Protein AF-A0A8T3SMJ6-F1 (afdb_monomer_lite)

Foldseek 3Di:
DPDPVVQVVVQVVLVPPFFWPGKHADPVVRAIETHGDPVGDPPPPDPDDPRVHDDD

Structure (mmCIF, N/CA/C/O backbone):
data_AF-A0A8T3SMJ6-F1
#
_entry.id   AF-A0A8T3SMJ6-F1
#
loop_
_atom_site.group_PDB
_atom_site.id
_atom_site.type_symbol
_atom_site.label_atom_id
_atom_site.label_alt_id
_atom_site.label_comp_id
_atom_site.label_asym_id
_atom_site.label_entity_id
_atom_site.label_seq_id
_atom_site.pdbx_PDB_ins_code
_atom_site.Cartn_x
_atom_site.Cartn_y
_atom_site.Cartn_z
_atom_site.occupancy
_atom_site.B_iso_or_equiv
_atom_site.auth_seq_id
_atom_site.auth_comp_id
_atom_site.auth_asym_id
_atom_site.auth_atom_id
_atom_site.pdbx_PDB_model_num
ATOM 1 N N . MET A 1 1 ? 1.876 -0.827 -14.364 1.00 58.31 1 MET A N 1
ATOM 2 C CA . MET A 1 1 ? 2.338 0.465 -13.795 1.00 58.31 1 MET A CA 1
ATOM 3 C C . MET A 1 1 ? 3.678 0.854 -14.419 1.00 58.31 1 MET A C 1
ATOM 5 O O . MET A 1 1 ? 4.553 0.008 -14.489 1.00 58.31 1 MET A O 1
ATOM 9 N N . THR A 1 2 ? 3.864 2.088 -14.903 1.00 59.59 2 THR A N 1
ATOM 10 C CA . THR A 1 2 ? 4.962 2.393 -15.859 1.00 59.59 2 THR A CA 1
ATOM 11 C C . THR A 1 2 ? 6.049 3.348 -15.349 1.00 59.59 2 THR A C 1
ATOM 13 O O . THR A 1 2 ? 6.975 3.655 -16.089 1.00 59.59 2 THR A O 1
ATOM 16 N N . CYS A 1 3 ? 5.970 3.852 -14.111 1.00 75.94 3 CYS A N 1
ATOM 17 C CA . CYS A 1 3 ? 6.951 4.816 -13.599 1.00 75.94 3 CYS A CA 1
ATOM 18 C C . CYS A 1 3 ? 7.135 4.702 -12.081 1.00 75.94 3 CYS A C 1
ATOM 20 O O . CYS A 1 3 ? 6.155 4.636 -11.339 1.00 75.94 3 CYS A O 1
ATOM 22 N N . ALA A 1 4 ? 8.385 4.758 -11.611 1.00 75.81 4 ALA A N 1
ATOM 23 C CA . ALA A 1 4 ? 8.730 4.771 -10.186 1.00 75.81 4 ALA A CA 1
ATOM 24 C C . ALA A 1 4 ? 8.060 5.933 -9.424 1.00 75.81 4 ALA A C 1
ATOM 26 O O . ALA A 1 4 ? 7.682 5.795 -8.262 1.00 75.81 4 ALA A O 1
ATOM 27 N N . SER A 1 5 ? 7.821 7.066 -10.091 1.00 81.00 5 SER A N 1
ATOM 28 C CA . SER A 1 5 ? 7.065 8.180 -9.510 1.00 81.00 5 SER A CA 1
ATOM 29 C C . SER A 1 5 ? 5.590 7.836 -9.277 1.00 81.00 5 SER A C 1
ATOM 31 O O . SER A 1 5 ? 4.996 8.337 -8.324 1.00 81.00 5 SER A O 1
ATOM 33 N N . CYS A 1 6 ? 4.994 6.972 -10.107 1.00 82.06 6 CYS A N 1
ATOM 34 C CA . CYS A 1 6 ? 3.626 6.492 -9.907 1.00 82.06 6 CYS A CA 1
ATOM 35 C C . CYS A 1 6 ? 3.543 5.547 -8.702 1.00 82.06 6 CYS A C 1
ATOM 37 O O . CYS A 1 6 ? 2.629 5.694 -7.901 1.00 82.06 6 CYS A O 1
ATOM 39 N N . VAL A 1 7 ? 4.523 4.655 -8.528 1.00 81.88 7 VAL A N 1
ATOM 40 C CA . VAL A 1 7 ? 4.631 3.737 -7.373 1.00 81.88 7 VAL A CA 1
ATOM 41 C C . VAL A 1 7 ? 4.647 4.510 -6.069 1.00 81.88 7 VAL A C 1
ATOM 43 O O . VAL A 1 7 ? 3.759 4.344 -5.243 1.00 81.88 7 VAL A O 1
ATOM 46 N N . ASN A 1 8 ? 5.596 5.438 -5.935 1.00 83.50 8 ASN A N 1
ATOM 47 C CA . ASN A 1 8 ? 5.756 6.231 -4.723 1.00 83.50 8 ASN A CA 1
ATOM 48 C C . ASN A 1 8 ? 4.497 7.069 -4.434 1.00 83.50 8 ASN A C 1
ATOM 50 O O . ASN A 1 8 ? 4.155 7.318 -3.281 1.00 83.50 8 ASN A O 1
ATOM 54 N N . ARG A 1 9 ? 3.763 7.497 -5.472 1.00 85.44 9 ARG A N 1
ATOM 55 C CA . ARG A 1 9 ? 2.483 8.195 -5.295 1.00 85.44 9 ARG A CA 1
ATOM 56 C C . ARG A 1 9 ? 1.391 7.266 -4.762 1.00 85.44 9 ARG A C 1
ATOM 58 O O . ARG A 1 9 ? 0.643 7.684 -3.883 1.00 85.44 9 ARG A O 1
ATOM 65 N N . ILE A 1 10 ? 1.312 6.040 -5.276 1.00 83.69 10 ILE A N 1
ATOM 66 C CA . ILE A 1 10 ? 0.343 5.025 -4.847 1.00 83.69 10 ILE A CA 1
ATOM 67 C C . ILE A 1 10 ? 0.648 4.578 -3.411 1.00 83.69 10 ILE A C 1
ATOM 69 O O . ILE A 1 10 ? -0.246 4.606 -2.573 1.00 83.69 10 ILE A O 1
ATOM 73 N N . GLU A 1 11 ? 1.906 4.271 -3.087 1.00 84.75 11 GLU A N 1
ATOM 74 C CA . GLU A 1 11 ? 2.324 3.868 -1.735 1.00 84.75 11 GLU A CA 1
ATOM 75 C C . GLU A 1 11 ? 1.997 4.943 -0.693 1.00 84.75 11 GLU A C 1
ATOM 77 O O . GLU A 1 11 ? 1.416 4.637 0.349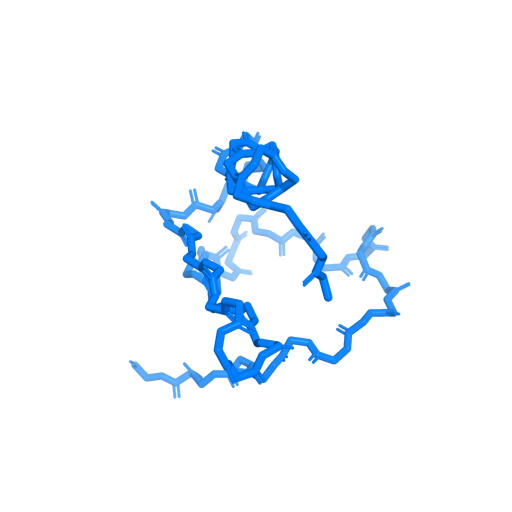 1.00 84.75 11 GLU A O 1
ATOM 82 N N . ARG A 1 12 ? 2.283 6.217 -1.003 1.00 85.12 12 ARG A N 1
ATOM 83 C CA . ARG A 1 12 ? 1.943 7.364 -0.140 1.00 85.12 12 ARG A CA 1
ATOM 84 C C . ARG A 1 12 ? 0.447 7.601 0.009 1.00 85.12 12 ARG A C 1
ATOM 86 O O . ARG A 1 12 ? 0.025 8.175 1.006 1.00 85.12 12 ARG A O 1
ATOM 93 N N . TYR A 1 13 ? -0.343 7.270 -1.007 1.00 85.44 13 TYR A N 1
ATOM 94 C CA . TYR A 1 13 ? -1.794 7.392 -0.932 1.00 85.44 13 TYR A CA 1
ATOM 95 C C . TYR A 1 13 ? -2.372 6.290 -0.043 1.00 85.44 13 TYR A C 1
ATOM 97 O O . TYR A 1 13 ? -3.159 6.581 0.850 1.00 85.44 13 TYR A O 1
ATOM 105 N N . LEU A 1 14 ? -1.906 5.053 -0.223 1.00 82.56 14 LEU A N 1
ATOM 106 C CA . LEU A 1 14 ? -2.345 3.903 0.562 1.00 82.56 14 LEU A CA 1
ATOM 107 C C . LEU A 1 14 ? -1.969 4.039 2.041 1.00 82.56 14 LEU A C 1
ATOM 109 O O . LEU A 1 14 ? -2.805 3.783 2.892 1.00 82.56 14 LEU A O 1
ATOM 113 N N . THR A 1 15 ? -0.772 4.532 2.369 1.00 82.19 15 THR A N 1
ATOM 114 C CA . THR A 1 15 ? -0.375 4.785 3.774 1.00 82.19 15 THR A CA 1
ATOM 115 C C . THR A 1 15 ? -1.140 5.923 4.455 1.00 82.19 15 THR A C 1
ATOM 117 O O . THR A 1 15 ? -1.052 6.063 5.670 1.00 82.19 15 THR A O 1
ATOM 120 N N . LYS A 1 16 ? -1.892 6.746 3.713 1.00 83.94 16 LYS A N 1
ATOM 121 C CA . LYS A 1 16 ? -2.788 7.757 4.302 1.00 83.94 16 LYS A CA 1
ATOM 122 C C . LYS A 1 16 ? -4.171 7.215 4.638 1.00 83.94 16 LYS A C 1
ATOM 124 O O . LYS A 1 16 ? -4.936 7.919 5.291 1.00 83.94 16 LYS A O 1
ATOM 129 N N . VAL A 1 17 ? -4.512 6.023 4.156 1.00 82.62 17 VAL A N 1
ATOM 130 C CA . VAL A 1 17 ? -5.788 5.389 4.475 1.00 82.62 17 VAL A CA 1
ATOM 131 C C . VAL A 1 17 ? -5.751 4.968 5.939 1.00 82.62 17 VAL A C 1
ATOM 133 O O . VAL A 1 17 ? -4.814 4.304 6.384 1.00 82.62 17 VAL A O 1
ATOM 136 N N . GLU A 1 18 ? -6.765 5.380 6.694 1.00 79.69 18 GLU A N 1
ATOM 137 C CA . GLU A 1 18 ? -6.908 5.006 8.098 1.00 79.69 18 GLU A CA 1
ATOM 138 C C . GLU A 1 18 ? -6.976 3.479 8.219 1.00 79.69 18 GLU A C 1
ATOM 140 O O . GLU A 1 18 ? -7.763 2.825 7.538 1.00 79.69 18 GLU A O 1
ATOM 145 N N . GLY A 1 19 ? -6.101 2.911 9.049 1.00 80.94 19 GLY A N 1
ATOM 146 C CA . GLY A 1 19 ? -5.963 1.466 9.203 1.00 80.94 19 GLY A CA 1
ATOM 147 C C . GLY A 1 19 ? -4.905 0.817 8.311 1.00 80.94 19 GLY A C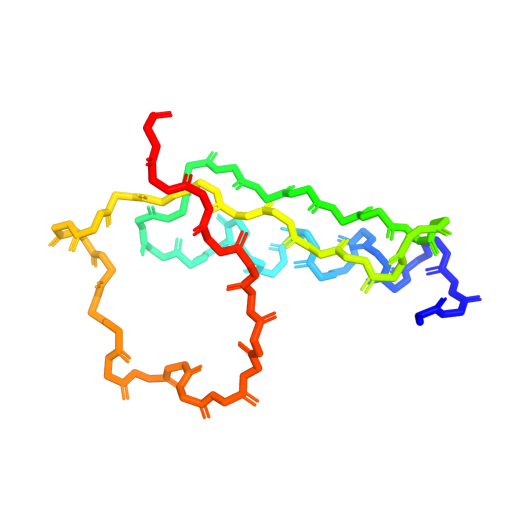 1
ATOM 148 O O . GLY A 1 19 ? -4.604 -0.345 8.538 1.00 80.94 19 GLY A O 1
ATOM 149 N N . VAL A 1 20 ? -4.279 1.510 7.352 1.00 83.56 20 VAL A N 1
ATOM 150 C CA . VAL A 1 20 ? -3.143 0.944 6.598 1.00 83.56 20 VAL A CA 1
ATOM 151 C C . VAL A 1 20 ? -1.848 1.082 7.397 1.00 83.56 20 VAL A C 1
ATOM 153 O O . VAL A 1 20 ? -1.374 2.183 7.659 1.00 83.56 20 VAL A O 1
ATOM 156 N N . GLU A 1 21 ? -1.237 -0.049 7.740 1.00 83.75 21 GLU A N 1
ATOM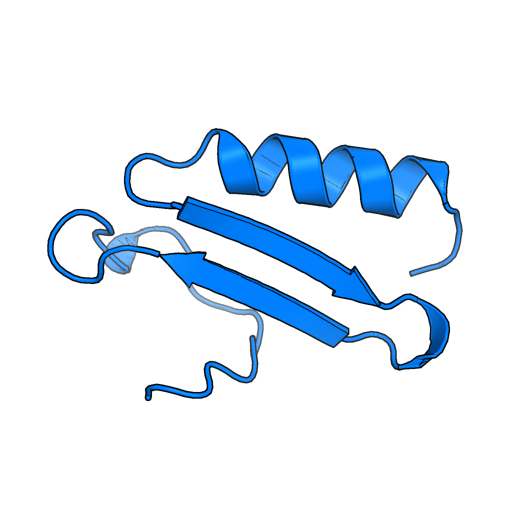 157 C CA . GLU A 1 21 ? 0.045 -0.110 8.448 1.00 83.75 21 GLU A CA 1
ATOM 158 C C . GLU A 1 21 ? 1.228 0.040 7.489 1.00 83.75 21 GLU A C 1
ATOM 160 O O . GLU A 1 21 ? 2.249 0.644 7.816 1.00 83.75 21 GLU A O 1
ATOM 165 N N . SER A 1 22 ? 1.134 -0.556 6.298 1.00 82.50 22 SER A N 1
ATOM 166 C CA . SER A 1 22 ? 2.199 -0.513 5.293 1.00 82.50 22 SER A CA 1
ATOM 167 C C . SER A 1 22 ? 1.657 -0.842 3.909 1.00 82.50 22 SER A C 1
ATOM 169 O O . SER A 1 22 ? 0.851 -1.751 3.751 1.00 82.50 22 SER A O 1
ATOM 171 N N . ALA A 1 23 ? 2.151 -0.159 2.881 1.00 84.31 23 ALA A N 1
ATOM 172 C CA . ALA A 1 23 ? 1.844 -0.465 1.489 1.00 84.31 23 ALA A CA 1
ATOM 173 C C . ALA A 1 23 ? 3.145 -0.589 0.699 1.00 84.31 23 ALA A C 1
ATOM 175 O O . ALA A 1 23 ? 4.018 0.269 0.815 1.00 84.31 23 ALA A O 1
ATOM 176 N N . ASN A 1 24 ? 3.268 -1.653 -0.088 1.00 84.31 24 ASN A N 1
ATOM 177 C CA . ASN A 1 24 ? 4.399 -1.885 -0.969 1.00 84.31 24 ASN A CA 1
ATOM 178 C C . ASN A 1 24 ? 3.904 -2.186 -2.380 1.00 84.31 24 ASN A C 1
ATOM 180 O O . ASN A 1 24 ? 3.009 -3.012 -2.566 1.00 84.31 24 ASN A O 1
ATOM 184 N N . VAL A 1 25 ? 4.480 -1.519 -3.372 1.00 83.62 25 VAL A N 1
ATOM 185 C CA . VAL A 1 25 ? 4.090 -1.697 -4.772 1.00 83.62 25 VAL A CA 1
ATOM 186 C C . VAL A 1 25 ? 5.279 -2.222 -5.568 1.00 83.62 25 VAL A C 1
ATOM 188 O O . VAL A 1 25 ? 6.321 -1.577 -5.677 1.00 83.62 25 VAL A O 1
ATOM 191 N N . ASN A 1 26 ? 5.110 -3.401 -6.158 1.00 82.12 26 ASN A N 1
ATOM 192 C CA . ASN A 1 26 ? 6.115 -4.058 -6.973 1.00 82.12 26 ASN A CA 1
ATOM 193 C C . ASN A 1 26 ? 5.796 -3.886 -8.463 1.00 82.12 26 ASN A C 1
ATOM 195 O O . ASN A 1 26 ? 4.917 -4.543 -9.019 1.00 82.12 26 ASN A O 1
ATOM 199 N N . LEU A 1 27 ? 6.562 -3.017 -9.125 1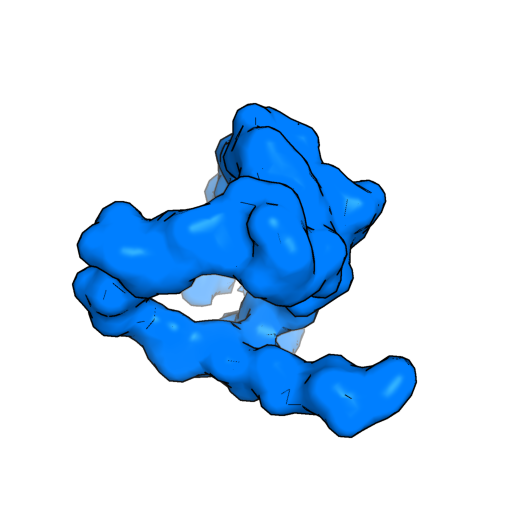.00 78.06 27 LEU A N 1
ATOM 200 C CA . LEU A 1 27 ? 6.459 -2.792 -10.569 1.00 78.06 27 LEU A CA 1
ATOM 201 C C . LEU A 1 27 ? 6.852 -4.006 -11.404 1.00 78.06 27 LEU A C 1
ATOM 203 O O . LEU A 1 27 ? 6.293 -4.203 -12.477 1.00 78.06 27 LEU A O 1
ATOM 207 N N . ALA A 1 28 ? 7.830 -4.788 -10.941 1.00 80.50 28 ALA A N 1
ATOM 208 C CA . ALA A 1 28 ? 8.352 -5.917 -11.702 1.00 80.50 28 ALA A CA 1
ATOM 209 C C . ALA A 1 28 ? 7.308 -7.031 -11.845 1.00 80.50 28 ALA A C 1
ATOM 211 O O . ALA A 1 28 ? 7.324 -7.766 -12.828 1.00 80.50 28 ALA A O 1
ATOM 212 N N . THR A 1 29 ? 6.397 -7.137 -10.875 1.00 81.81 29 THR A N 1
ATOM 213 C CA . THR A 1 29 ? 5.321 -8.134 -10.856 1.00 81.81 29 THR A CA 1
ATOM 214 C C . THR A 1 29 ? 3.931 -7.533 -11.065 1.00 81.81 29 THR A C 1
ATOM 216 O O . THR A 1 29 ? 2.949 -8.261 -10.963 1.00 81.81 29 THR A O 1
ATOM 219 N N . ASP A 1 30 ? 3.844 -6.225 -11.336 1.00 80.69 30 ASP A N 1
ATOM 220 C CA . ASP A 1 30 ? 2.598 -5.443 -11.417 1.00 80.69 30 ASP A CA 1
ATOM 221 C C . ASP A 1 30 ? 1.635 -5.710 -10.240 1.00 80.69 30 ASP A C 1
ATOM 223 O O . ASP A 1 30 ? 0.418 -5.754 -10.394 1.00 80.69 30 ASP A O 1
ATOM 227 N N . SER A 1 31 ? 2.193 -5.910 -9.044 1.00 80.62 31 SER A N 1
ATOM 228 C CA . SER A 1 31 ? 1.444 -6.290 -7.846 1.00 80.62 31 SER A CA 1
ATOM 229 C C . SER A 1 31 ? 1.612 -5.257 -6.740 1.00 80.62 31 SER A C 1
ATOM 231 O O . SER A 1 31 ? 2.672 -4.650 -6.587 1.00 80.62 31 SER A O 1
ATOM 233 N N . ALA A 1 32 ? 0.563 -5.064 -5.947 1.00 83.31 32 ALA A N 1
ATOM 234 C CA . ALA A 1 32 ? 0.587 -4.241 -4.748 1.00 83.31 32 ALA A CA 1
ATOM 235 C C . ALA A 1 32 ? 0.254 -5.116 -3.539 1.00 83.31 32 ALA A C 1
ATOM 237 O O . ALA A 1 32 ? -0.674 -5.918 -3.590 1.00 83.31 32 ALA A O 1
ATOM 238 N N . SER A 1 33 ? 0.995 -4.938 -2.454 1.00 83.88 33 SER A N 1
ATOM 239 C CA . SER A 1 33 ? 0.787 -5.613 -1.177 1.00 83.88 33 SER A CA 1
ATOM 240 C C . SER A 1 33 ? 0.512 -4.558 -0.120 1.00 83.88 33 SER A C 1
ATOM 242 O O . SER A 1 33 ? 1.339 -3.678 0.114 1.00 83.88 33 SER A O 1
ATOM 244 N N . VAL A 1 34 ? -0.645 -4.641 0.531 1.00 84.69 34 VAL A N 1
ATOM 245 C CA . VAL A 1 34 ? -1.051 -3.689 1.569 1.00 84.69 34 VAL A CA 1
ATOM 246 C C . VAL A 1 34 ? -1.315 -4.454 2.855 1.00 84.69 34 VAL A C 1
ATOM 248 O O . VAL A 1 34 ? -2.117 -5.385 2.871 1.00 84.69 34 VAL A O 1
ATOM 251 N N . ARG A 1 35 ? -0.625 -4.061 3.924 1.00 83.62 35 ARG A N 1
ATOM 252 C CA . ARG A 1 35 ? -0.925 -4.452 5.297 1.00 83.62 35 ARG A CA 1
ATOM 253 C C . ARG A 1 35 ? -1.793 -3.392 5.932 1.00 83.62 35 ARG A C 1
ATOM 255 O O . ARG A 1 35 ? -1.441 -2.212 5.928 1.00 83.62 35 ARG A O 1
ATOM 262 N N . TYR A 1 36 ? -2.924 -3.830 6.446 1.00 84.25 36 TYR A N 1
ATOM 263 C CA . TYR A 1 36 ? -3.893 -2.974 7.085 1.00 84.25 36 TYR A CA 1
ATOM 264 C C . TYR A 1 36 ? -4.594 -3.723 8.208 1.00 84.25 36 TYR A C 1
ATOM 266 O O . TYR A 1 36 ? -4.756 -4.943 8.139 1.00 84.25 36 TYR A O 1
ATOM 274 N N . ASP A 1 37 ? -5.035 -2.973 9.209 1.00 80.56 37 ASP A N 1
ATOM 275 C CA . ASP A 1 37 ? -5.875 -3.473 10.275 1.00 80.56 37 ASP A CA 1
ATOM 276 C C . ASP A 1 37 ? -7.311 -3.638 9.743 1.00 80.56 37 ASP A C 1
ATOM 278 O O . ASP A 1 37 ? -7.966 -2.652 9.381 1.00 80.56 37 ASP A O 1
ATOM 282 N N . PRO A 1 38 ? -7.828 -4.874 9.659 1.00 72.31 38 PRO A N 1
ATOM 283 C CA . PRO A 1 38 ? -9.155 -5.141 9.109 1.00 72.31 38 PRO A CA 1
ATOM 284 C C . PRO A 1 38 ? -10.291 -4.634 10.010 1.00 72.31 38 PRO A C 1
ATOM 286 O O . PRO A 1 38 ? -11.437 -4.599 9.569 1.00 72.31 38 PRO A O 1
ATOM 289 N N . SER A 1 39 ? -9.997 -4.252 11.255 1.00 73.56 39 SER A N 1
ATOM 290 C CA . SER A 1 39 ? -10.964 -3.678 12.198 1.00 73.56 39 SER A CA 1
ATOM 291 C C . SER A 1 39 ? -11.107 -2.165 12.003 1.00 73.56 39 SER A C 1
ATOM 293 O O . SER A 1 39 ? -12.168 -1.610 12.287 1.00 73.56 39 SER A O 1
ATOM 295 N N . ALA A 1 40 ? -10.053 -1.506 11.511 1.00 67.44 40 ALA A N 1
ATOM 296 C CA . ALA A 1 40 ? -10.035 -0.081 11.184 1.00 67.44 40 ALA A CA 1
ATOM 297 C C . ALA A 1 40 ? -10.445 0.2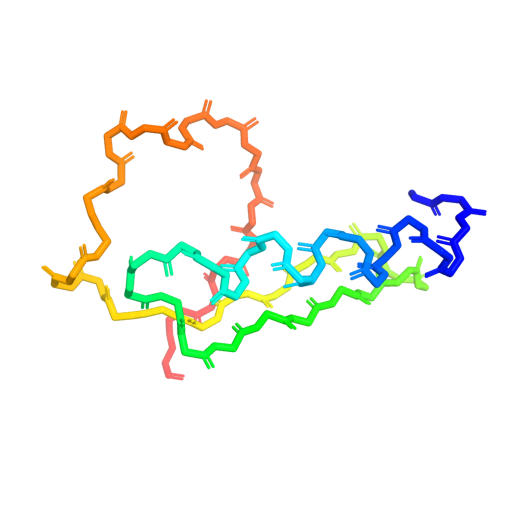02 9.728 1.00 67.44 40 ALA A C 1
ATOM 299 O O . ALA A 1 40 ? -11.084 1.217 9.447 1.00 67.44 40 ALA A O 1
ATOM 300 N N . VAL A 1 41 ? -10.133 -0.701 8.793 1.00 65.19 41 VAL A N 1
ATOM 301 C CA . VAL A 1 41 ? -10.485 -0.518 7.379 1.00 65.19 41 VAL A CA 1
ATOM 302 C C . VAL A 1 41 ? -11.917 -0.981 7.116 1.00 65.19 41 VAL A C 1
ATOM 304 O O . VAL A 1 41 ? -12.190 -2.167 6.925 1.00 65.19 41 VAL A O 1
ATOM 307 N N . ARG A 1 42 ? -12.848 -0.024 7.018 1.00 57.34 42 ARG A N 1
ATOM 308 C CA . ARG A 1 42 ? -14.160 -0.278 6.406 1.00 57.34 42 ARG A CA 1
ATOM 309 C C . ARG A 1 42 ? -13.976 -0.459 4.900 1.00 57.34 42 ARG A C 1
ATOM 311 O O . ARG A 1 42 ? -13.875 0.506 4.149 1.00 57.34 42 ARG A O 1
ATOM 318 N N . LEU A 1 43 ? -13.951 -1.715 4.460 1.00 57.72 43 LEU A N 1
ATOM 319 C CA . LEU A 1 43 ? -13.827 -2.144 3.057 1.00 57.72 43 LEU A CA 1
ATOM 320 C C . LEU A 1 43 ? -14.977 -1.678 2.134 1.00 57.72 43 LEU A C 1
ATOM 322 O O . LEU A 1 43 ? -15.000 -2.034 0.958 1.00 57.72 43 LEU A O 1
ATOM 326 N N . GLU A 1 44 ? -15.918 -0.877 2.633 1.00 53.22 44 GLU A N 1
ATOM 327 C CA . GLU A 1 44 ? -17.078 -0.389 1.884 1.00 53.22 44 GLU A CA 1
ATOM 328 C C . GLU A 1 44 ? -16.721 0.653 0.801 1.00 53.22 44 GLU A C 1
ATOM 330 O O . GLU A 1 44 ? -17.510 0.841 -0.119 1.00 53.22 44 GLU A O 1
ATOM 335 N N . ASP A 1 45 ? -15.528 1.266 0.832 1.00 50.41 45 ASP A N 1
ATOM 336 C CA . ASP A 1 45 ? -15.162 2.357 -0.097 1.00 50.41 45 ASP A CA 1
ATOM 337 C C . ASP A 1 45 ? -14.202 1.956 -1.243 1.00 50.41 45 ASP A C 1
ATOM 339 O O . ASP A 1 45 ? -14.068 2.669 -2.232 1.00 50.41 45 ASP A O 1
ATOM 343 N N . SER A 1 46 ? -13.543 0.791 -1.181 1.00 50.44 46 SER A N 1
ATOM 344 C CA . SER A 1 46 ? -12.435 0.443 -2.104 1.00 50.44 46 SER A CA 1
ATOM 345 C C . SER A 1 46 ? -12.735 -0.699 -3.082 1.00 50.44 46 SER A C 1
ATOM 347 O O . SER A 1 46 ? -11.824 -1.309 -3.651 1.00 50.44 46 SER A O 1
ATOM 349 N N . ALA A 1 47 ? -14.016 -0.973 -3.343 1.00 45.94 47 ALA A N 1
ATOM 350 C CA . ALA A 1 47 ? -14.426 -1.958 -4.334 1.00 45.94 47 ALA A CA 1
ATOM 351 C C . ALA A 1 47 ? -13.850 -1.629 -5.724 1.00 45.94 47 ALA A C 1
ATOM 353 O O . ALA A 1 47 ? -14.390 -0.815 -6.473 1.00 45.94 47 ALA A O 1
ATOM 354 N N . ARG A 1 48 ? -12.781 -2.360 -6.075 1.00 43.69 48 ARG A N 1
ATOM 355 C CA . ARG A 1 48 ? -12.617 -3.143 -7.316 1.00 43.69 48 ARG A CA 1
ATOM 356 C C . ARG A 1 48 ? -11.219 -3.035 -7.923 1.00 43.69 48 ARG A C 1
ATOM 358 O O . ARG A 1 48 ? -11.086 -2.774 -9.115 1.00 43.69 48 ARG A O 1
ATOM 365 N N . GLN A 1 49 ? -10.181 -3.360 -7.155 1.00 41.56 49 GLN A N 1
ATOM 366 C CA . GLN A 1 49 ? -9.009 -4.001 -7.753 1.00 41.56 49 GLN A CA 1
ATOM 367 C C . GLN A 1 49 ? -8.561 -5.203 -6.916 1.00 41.56 49 GLN A C 1
ATOM 369 O O . GLN A 1 49 ? -8.579 -5.123 -5.689 1.00 41.56 49 GLN A O 1
ATOM 374 N N . PRO A 1 50 ? -8.213 -6.329 -7.567 1.00 40.28 50 PRO A N 1
ATOM 375 C CA . PRO A 1 50 ? -7.788 -7.549 -6.899 1.00 40.28 50 PRO 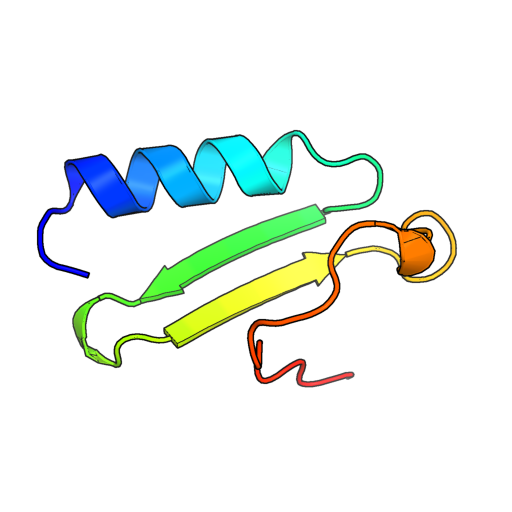A CA 1
ATOM 376 C C . PRO A 1 50 ? -6.397 -7.329 -6.302 1.00 40.28 50 PRO A C 1
ATOM 378 O O . PRO A 1 50 ? -5.384 -7.684 -6.897 1.00 40.28 50 PRO A O 1
ATOM 381 N N . VAL A 1 51 ? -6.335 -6.710 -5.125 1.00 48.09 51 VAL A N 1
ATOM 382 C CA . VAL A 1 51 ? -5.154 -6.834 -4.282 1.00 48.09 51 VAL A CA 1
ATOM 383 C C . VAL A 1 51 ? -5.170 -8.267 -3.769 1.00 48.09 51 VAL A C 1
ATOM 385 O O . VAL A 1 51 ? -6.127 -8.705 -3.135 1.00 48.09 51 VAL A O 1
ATOM 388 N N . SER A 1 52 ? -4.148 -9.030 -4.137 1.00 47.28 52 SER A N 1
ATOM 389 C CA . SER A 1 52 ? -3.906 -10.370 -3.618 1.00 47.28 52 SER A CA 1
ATOM 390 C C . SER A 1 52 ? -3.547 -10.236 -2.136 1.00 47.28 52 SER A C 1
ATOM 392 O O . SER A 1 52 ? -2.378 -10.287 -1.762 1.00 47.28 52 SER A O 1
ATOM 394 N N . THR A 1 53 ? -4.539 -9.977 -1.287 1.00 53.91 53 THR A N 1
ATOM 395 C CA . THR A 1 53 ? -4.391 -9.952 0.163 1.00 53.91 53 THR A CA 1
ATOM 396 C C . THR A 1 53 ? -4.034 -11.361 0.601 1.00 53.91 53 THR A C 1
ATOM 398 O O . THR A 1 53 ? -4.837 -12.284 0.501 1.00 53.91 53 THR A O 1
ATOM 401 N N . ALA A 1 54 ? -2.793 -11.539 1.042 1.00 41.75 54 ALA A N 1
ATOM 402 C CA . ALA A 1 54 ? -2.382 -12.709 1.793 1.00 41.75 54 ALA A CA 1
ATOM 403 C C . ALA A 1 54 ? -2.643 -12.407 3.277 1.00 41.75 54 ALA A C 1
ATOM 405 O O . ALA A 1 54 ? -1.849 -11.692 3.891 1.00 41.75 54 ALA A O 1
ATOM 406 N N . PRO A 1 55 ? -3.753 -12.887 3.868 1.00 45.72 55 PRO A N 1
ATOM 407 C CA . PRO A 1 55 ? -3.904 -12.867 5.309 1.00 45.72 55 PRO A CA 1
ATOM 408 C C . PRO A 1 55 ? -3.009 -13.967 5.869 1.00 45.72 55 PRO A C 1
ATOM 410 O O . PRO A 1 55 ? -3.341 -15.129 5.664 1.00 45.72 55 PRO A O 1
ATOM 413 N N . ARG A 1 56 ? -1.895 -13.617 6.521 1.00 42.00 56 ARG A N 1
ATOM 414 C CA . ARG A 1 56 ? -1.366 -14.236 7.755 1.00 42.00 56 ARG A CA 1
ATOM 415 C C . ARG A 1 56 ? -0.291 -13.340 8.361 1.00 42.00 56 ARG A C 1
ATOM 417 O O . ARG A 1 56 ? 0.649 -12.964 7.627 1.00 42.00 56 ARG A O 1
#

Sequence (56 aa):
MTCASCVNRIERYLTKVEGVESANVNLATDSASVRYDPSAVRLEDSARQPVSTAPR

Secondary structure (DSSP, 8-state):
---HHHHHHHHHHHTTSTTEEEEEEETTTTEEEEEE-TTT--TTS--S--------

Radius of gyration: 11.35 Å; chains: 1; bounding box: 26×22×28 Å

pLDDT: mean 71.4, std 15.51, range [40.28, 85.44]